Protein AF-A0A3D3TBY0-F1 (afdb_monomer_lite)

Foldseek 3Di:
DQKDKDKDKDKDKDAAADDDVVQQVVCCVPPNGGPCVRHRPIWIKIWIWMWMDGPPQDIDIGTPDMDIDPDPSPPCCVVCVLVSADLCDCARRQAGRCNHPPNVVFWDKDWPAWDDPPVWIWTWIWTGGPDQDQRDWGFIFTATPPPRDGPDTDIDGDDDD

Radius of gyration: 18.77 Å; chains: 1; bounding box: 40×34×54 Å

Secondary structure (DSSP, 8-state):
--EEEEEEEEEEEEEB----HHHHHHHHHHHSS-GGGGBT-EEEEEEEEEEEEETTTEEEEEEEEEEESS-TTS-HHHHHGGGG--TTSSEETTEE-TT-TTHHHHEEEEEEEEEE-SS-EEEEEEEEESS-STTS-EEEEEEETTT--EEEEEEE-PPP-

Sequence (161 aa):
VQWYKADFYLNGKLMIGNVHSILDRITYKFNKFHFSEYKNKILTEEMYNEIEYFSPNQYKMKVYGDKGNIPDHFTYKGAIDPLKGSIYANKFGNSISPLNNNAHHYYKFKYEGYYDSGNLKLHKIKVIPKLDSQDFFNGYLYIEDTSWAVKYAVIKKKQQV

pLDDT: mean 84.17, std 11.39, range [40.12, 98.19]

Structure (mmCIF, N/CA/C/O backbone):
data_AF-A0A3D3TBY0-F1
#
_entry.id   AF-A0A3D3TBY0-F1
#
loop_
_atom_site.group_PDB
_atom_site.id
_atom_site.type_symbol
_atom_site.label_atom_id
_atom_site.label_alt_id
_atom_site.label_comp_id
_atom_site.label_asym_id
_atom_site.label_entity_id
_atom_site.label_seq_id
_atom_site.pdbx_PDB_ins_code
_atom_site.Cartn_x
_atom_site.Cartn_y
_atom_site.Cartn_z
_atom_site.occupancy
_atom_site.B_iso_or_equiv
_atom_site.auth_seq_id
_atom_site.auth_comp_id
_atom_site.auth_asym_id
_atom_site.auth_atom_id
_atom_site.pdbx_PDB_model_num
ATOM 1 N N . VAL A 1 1 ? -10.834 13.351 8.331 1.00 58.97 1 VAL A N 1
ATOM 2 C CA . VAL A 1 1 ? -9.466 13.898 8.500 1.00 58.97 1 VAL A CA 1
ATOM 3 C C . VAL A 1 1 ? -9.198 14.853 7.348 1.00 58.97 1 VAL A C 1
ATOM 5 O O . VAL A 1 1 ? -9.269 14.416 6.208 1.00 58.97 1 VAL A O 1
ATOM 8 N N . GLN A 1 2 ? -8.993 16.146 7.616 1.00 75.69 2 GLN A N 1
ATOM 9 C CA . GLN A 1 2 ? -8.717 17.137 6.559 1.00 75.69 2 GLN A CA 1
ATOM 10 C C . GLN A 1 2 ? -7.256 17.085 6.090 1.00 75.69 2 GLN A C 1
ATOM 12 O O . GLN A 1 2 ? -6.978 17.302 4.912 1.00 75.69 2 GLN A O 1
ATOM 17 N N . TRP A 1 3 ? -6.351 16.734 7.004 1.00 83.25 3 TRP A N 1
ATOM 18 C CA . TRP A 1 3 ? -4.922 16.607 6.765 1.00 83.25 3 TRP A CA 1
ATOM 19 C C . TRP A 1 3 ? -4.317 15.598 7.741 1.00 83.25 3 TRP A C 1
ATOM 21 O O . TRP A 1 3 ? -4.757 15.519 8.891 1.00 83.25 3 TRP A O 1
ATOM 31 N N . TYR A 1 4 ? -3.330 14.828 7.290 1.00 80.62 4 TYR A N 1
ATOM 32 C CA . TYR A 1 4 ? -2.458 14.071 8.184 1.00 80.62 4 TYR A CA 1
ATOM 33 C C . TYR A 1 4 ? -1.031 14.053 7.651 1.00 80.62 4 TYR A C 1
ATOM 35 O O . TYR A 1 4 ? -0.792 14.222 6.454 1.00 80.62 4 TYR A O 1
ATOM 43 N N . LYS A 1 5 ? -0.101 13.789 8.564 1.00 84.44 5 LYS A N 1
ATOM 44 C CA . LYS A 1 5 ? 1.323 13.642 8.303 1.00 84.44 5 LYS A CA 1
ATOM 45 C C . LYS A 1 5 ? 1.812 12.363 8.962 1.00 84.44 5 LYS A C 1
ATOM 47 O O . LYS A 1 5 ? 1.428 12.079 10.096 1.00 84.44 5 LYS A O 1
ATOM 52 N N . ALA A 1 6 ? 2.590 11.578 8.232 1.00 82.88 6 ALA A N 1
ATOM 53 C CA . ALA A 1 6 ? 3.101 10.302 8.703 1.00 82.88 6 ALA A CA 1
ATOM 54 C C . ALA A 1 6 ? 4.483 10.023 8.116 1.00 82.88 6 ALA A C 1
ATOM 56 O O . ALA A 1 6 ? 4.750 10.365 6.964 1.00 82.88 6 ALA A O 1
ATOM 57 N N . ASP A 1 7 ? 5.322 9.343 8.889 1.00 84.31 7 ASP A N 1
ATOM 58 C CA . ASP A 1 7 ? 6.578 8.790 8.399 1.00 84.31 7 ASP A CA 1
ATOM 59 C C . ASP A 1 7 ? 6.330 7.442 7.711 1.00 84.31 7 ASP A C 1
ATOM 61 O O . ASP A 1 7 ? 5.480 6.644 8.119 1.00 84.31 7 ASP A O 1
ATOM 65 N N . PHE A 1 8 ? 7.070 7.190 6.639 1.00 79.38 8 PHE A N 1
ATOM 66 C CA . PHE A 1 8 ? 6.955 6.019 5.787 1.00 79.38 8 PHE A CA 1
ATOM 67 C C . PHE A 1 8 ? 8.342 5.476 5.446 1.00 79.38 8 PHE A C 1
ATOM 69 O O . PHE A 1 8 ? 9.186 6.174 4.885 1.00 79.38 8 PHE A O 1
ATOM 76 N N . TYR A 1 9 ? 8.551 4.196 5.737 1.00 81.88 9 TYR A N 1
ATOM 77 C CA . TYR A 1 9 ? 9.766 3.473 5.391 1.00 81.88 9 TYR A CA 1
ATOM 78 C C . TYR A 1 9 ? 9.483 2.459 4.279 1.00 81.88 9 TYR A C 1
ATOM 80 O O . TYR A 1 9 ? 8.551 1.655 4.375 1.00 81.88 9 TYR A O 1
ATOM 88 N N . LEU A 1 10 ? 10.310 2.489 3.238 1.00 78.44 10 LEU A N 1
ATOM 89 C CA . LEU A 1 10 ? 10.285 1.567 2.112 1.00 78.44 10 LEU A CA 1
ATOM 90 C C . LEU A 1 10 ? 11.570 0.750 2.103 1.00 78.44 10 LEU A C 1
ATOM 92 O O . LEU A 1 10 ? 12.655 1.312 2.163 1.00 78.44 10 LEU A O 1
ATOM 96 N N . ASN A 1 11 ? 11.445 -0.560 1.918 1.00 84.25 11 ASN A N 1
ATOM 97 C CA . ASN A 1 11 ? 12.554 -1.409 1.506 1.00 84.25 11 ASN A CA 1
ATOM 98 C C . ASN A 1 11 ? 12.058 -2.351 0.407 1.00 84.25 11 ASN A C 1
ATOM 100 O O . ASN A 1 11 ? 11.112 -3.117 0.613 1.00 84.25 11 ASN A O 1
ATOM 104 N N . GLY A 1 12 ? 12.650 -2.242 -0.777 1.00 78.44 12 GLY A N 1
ATOM 105 C CA . GLY A 1 12 ? 12.224 -2.928 -1.984 1.00 78.44 12 GLY A CA 1
ATOM 106 C C . GLY A 1 12 ? 13.379 -3.619 -2.693 1.00 78.44 12 GLY A C 1
ATOM 107 O O . GLY A 1 12 ? 14.514 -3.145 -2.706 1.00 78.44 12 GLY A O 1
ATOM 108 N N . LYS A 1 13 ? 13.063 -4.748 -3.330 1.00 83.38 13 LYS A N 1
ATOM 109 C CA . LYS A 1 13 ? 13.948 -5.434 -4.273 1.00 83.38 13 LYS A CA 1
ATOM 110 C C . LYS A 1 13 ? 13.193 -5.671 -5.574 1.00 83.38 13 LYS A C 1
ATOM 112 O O . LYS A 1 13 ? 12.060 -6.149 -5.552 1.00 83.38 13 LYS A O 1
ATOM 117 N N . LEU A 1 14 ? 13.823 -5.355 -6.693 1.00 79.50 14 LEU A N 1
ATOM 118 C CA . LEU A 1 14 ? 13.294 -5.520 -8.037 1.00 79.50 14 LEU A CA 1
ATOM 119 C C . LEU A 1 14 ? 14.266 -6.381 -8.846 1.00 79.50 14 LEU A C 1
ATOM 121 O O . LEU A 1 14 ? 15.474 -6.172 -8.807 1.00 79.50 14 LEU A O 1
ATOM 125 N N . MET A 1 15 ? 13.734 -7.327 -9.613 1.00 82.81 15 MET A N 1
ATOM 126 C CA . MET A 1 15 ? 14.496 -8.064 -10.615 1.00 82.81 15 MET A CA 1
ATOM 127 C C . MET A 1 15 ? 13.768 -7.965 -11.949 1.00 82.81 15 MET A C 1
ATOM 129 O O . MET A 1 15 ? 12.575 -8.252 -12.038 1.00 82.81 15 MET A O 1
ATOM 133 N N . ILE A 1 16 ? 14.487 -7.543 -12.984 1.00 81.94 16 ILE A N 1
ATOM 134 C CA . ILE A 1 16 ? 13.929 -7.386 -14.326 1.00 81.94 16 ILE A CA 1
ATOM 135 C C . ILE A 1 16 ? 14.130 -8.698 -15.085 1.00 81.94 16 ILE A C 1
ATOM 137 O O . ILE A 1 16 ? 15.264 -9.076 -15.372 1.00 81.94 16 ILE A O 1
ATOM 141 N N . GLY A 1 17 ? 13.027 -9.382 -15.402 1.00 81.00 17 GLY A N 1
ATOM 142 C CA . GLY A 1 17 ? 13.036 -10.662 -16.113 1.00 81.00 17 GLY A CA 1
ATOM 143 C C . GLY A 1 17 ? 13.317 -10.509 -17.607 1.00 81.00 17 GLY A C 1
ATOM 144 O O . GLY A 1 17 ? 14.432 -10.741 -18.055 1.00 81.00 17 GLY A O 1
ATOM 145 N N . ASN A 1 18 ? 12.314 -10.119 -18.398 1.00 83.31 18 ASN A N 1
ATOM 146 C CA . ASN A 1 18 ? 12.452 -9.935 -19.846 1.00 83.31 18 ASN A CA 1
ATOM 147 C C . ASN A 1 18 ? 12.221 -8.478 -20.255 1.00 83.31 18 ASN A C 1
ATOM 149 O O . ASN A 1 18 ? 11.280 -7.833 -19.802 1.00 83.31 18 ASN A O 1
ATOM 153 N N . VAL A 1 19 ? 13.076 -7.985 -21.152 1.00 83.06 19 VAL A N 1
ATOM 154 C CA . VAL A 1 19 ? 13.014 -6.631 -21.712 1.00 83.06 19 VAL A CA 1
ATOM 155 C C . VAL A 1 19 ? 12.827 -6.751 -23.216 1.00 83.06 19 VAL A C 1
ATOM 157 O O . VAL A 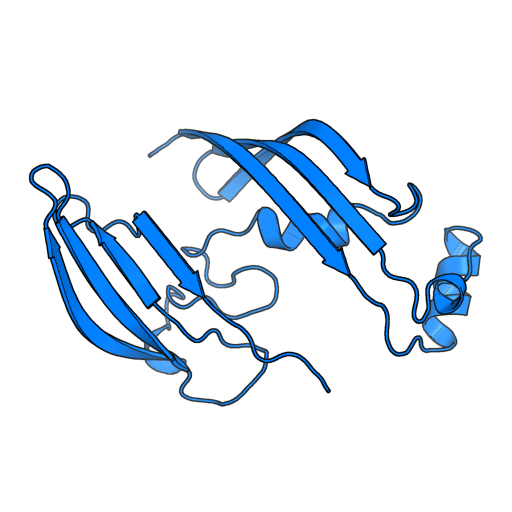1 19 ? 13.593 -7.443 -23.885 1.00 83.06 19 VAL A O 1
ATOM 160 N N . HIS A 1 20 ? 11.787 -6.112 -23.748 1.00 86.75 20 HIS A N 1
ATOM 161 C CA . HIS A 1 20 ? 11.521 -6.107 -25.183 1.00 86.75 20 HIS A CA 1
ATOM 162 C C . HIS A 1 20 ? 12.405 -5.071 -25.895 1.00 86.75 20 HIS A C 1
ATOM 164 O O . HIS A 1 20 ? 12.633 -3.985 -25.365 1.00 86.75 20 HIS A O 1
ATOM 170 N N . SER A 1 21 ? 12.848 -5.356 -27.122 1.00 87.50 21 SER A N 1
ATOM 171 C CA . SER A 1 21 ? 13.788 -4.501 -27.875 1.00 87.50 21 SER A CA 1
ATOM 172 C C . SER A 1 21 ? 13.246 -3.098 -28.186 1.00 87.50 21 SER A C 1
ATOM 174 O O . SER A 1 21 ? 14.010 -2.139 -28.305 1.00 87.50 21 SER A O 1
ATOM 176 N N . ILE A 1 22 ? 11.919 -2.950 -28.277 1.00 88.38 22 ILE A N 1
ATOM 177 C CA . ILE A 1 22 ? 11.264 -1.639 -28.411 1.00 88.38 22 ILE A CA 1
ATOM 178 C C . ILE A 1 22 ? 11.563 -0.762 -27.191 1.00 88.38 22 ILE A C 1
ATOM 180 O O . ILE A 1 22 ? 11.814 0.432 -27.355 1.00 88.38 22 ILE A O 1
ATOM 184 N N . LEU A 1 23 ? 11.576 -1.341 -25.984 1.00 84.19 23 LEU A N 1
ATOM 185 C CA . LEU A 1 23 ? 11.831 -0.594 -24.755 1.00 84.19 23 LEU A CA 1
ATOM 186 C C . LEU A 1 23 ? 13.259 -0.039 -24.747 1.00 84.19 23 LEU A C 1
ATOM 188 O O . LEU A 1 23 ? 13.430 1.146 -24.488 1.00 84.19 23 LEU A O 1
ATOM 192 N N . ASP A 1 24 ? 14.245 -0.839 -25.158 1.00 88.06 24 ASP A N 1
ATOM 193 C CA . ASP A 1 24 ? 15.636 -0.391 -25.308 1.00 88.06 24 ASP A CA 1
ATOM 194 C C . ASP A 1 24 ? 15.786 0.742 -26.322 1.00 88.06 24 ASP A C 1
ATOM 196 O O . ASP A 1 24 ? 16.525 1.697 -26.095 1.00 88.06 24 ASP A O 1
ATOM 200 N N . ARG A 1 25 ? 15.067 0.669 -27.449 1.00 89.12 25 ARG A N 1
ATOM 201 C CA . ARG A 1 25 ? 15.087 1.738 -28.455 1.00 89.12 25 ARG A CA 1
ATOM 202 C C . ARG A 1 25 ? 14.525 3.044 -27.887 1.00 89.12 25 ARG A C 1
ATOM 204 O O . ARG A 1 25 ? 15.045 4.116 -28.192 1.00 89.12 25 ARG A O 1
ATOM 211 N N . ILE A 1 26 ? 13.472 2.959 -27.074 1.00 86.38 26 ILE A N 1
ATOM 212 C CA . ILE A 1 26 ? 12.856 4.115 -26.415 1.00 86.38 26 ILE A CA 1
ATOM 213 C C . ILE A 1 26 ? 13.805 4.684 -25.355 1.00 86.38 26 ILE A C 1
ATOM 215 O O . ILE A 1 26 ? 14.143 5.867 -25.427 1.00 86.38 26 ILE A O 1
ATOM 219 N N . THR A 1 27 ? 14.282 3.873 -24.408 1.00 85.81 27 THR A N 1
ATOM 220 C CA . THR A 1 27 ? 15.151 4.356 -23.322 1.00 85.81 27 THR A CA 1
ATOM 221 C C . THR A 1 27 ? 16.459 4.924 -23.850 1.00 85.81 27 THR A C 1
ATOM 223 O O . THR A 1 27 ? 16.894 5.972 -23.379 1.00 85.81 27 THR A O 1
ATOM 226 N N . TYR A 1 28 ? 17.034 4.329 -24.897 1.00 87.50 28 TYR A N 1
ATOM 227 C CA . TYR A 1 28 ? 18.241 4.860 -25.520 1.00 87.50 28 TYR A CA 1
ATOM 228 C C . TYR A 1 28 ? 17.990 6.220 -26.184 1.00 87.50 28 TYR A C 1
ATOM 230 O O . TYR A 1 28 ? 18.790 7.146 -26.047 1.00 87.50 28 TYR A O 1
ATOM 238 N N . LYS A 1 29 ? 16.853 6.381 -26.875 1.00 89.00 29 LYS A N 1
ATOM 239 C CA . LYS A 1 29 ? 16.500 7.643 -27.540 1.00 89.00 29 LYS A CA 1
ATOM 240 C C . LYS A 1 29 ? 16.302 8.789 -26.544 1.00 89.00 29 LYS A C 1
ATOM 242 O O . LYS A 1 29 ? 16.765 9.892 -26.822 1.00 89.00 29 LYS A O 1
ATOM 247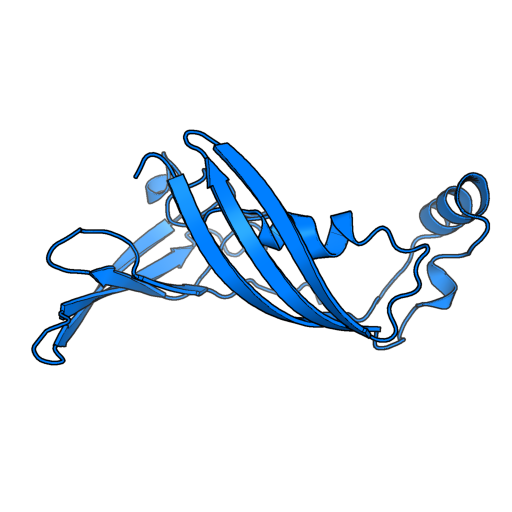 N N . PHE A 1 30 ? 15.623 8.535 -25.424 1.00 83.69 30 PHE A N 1
ATOM 248 C CA . PHE A 1 30 ? 15.252 9.575 -24.456 1.00 83.69 30 PHE A CA 1
ATOM 249 C C . PHE A 1 30 ? 16.290 9.792 -23.352 1.00 83.69 30 PHE A C 1
ATOM 251 O O . PHE A 1 30 ? 16.586 10.933 -23.021 1.00 83.69 30 PHE A O 1
ATOM 258 N N . ASN A 1 31 ? 16.862 8.713 -22.817 1.00 80.31 31 ASN A N 1
ATOM 259 C CA . ASN A 1 31 ? 17.677 8.732 -21.600 1.00 80.31 31 ASN A CA 1
ATOM 260 C C . ASN A 1 31 ? 19.098 8.180 -21.810 1.00 80.31 31 ASN A C 1
ATOM 262 O O . ASN A 1 31 ? 19.854 8.083 -20.850 1.00 80.31 31 ASN A O 1
ATOM 266 N N . LYS A 1 32 ? 19.468 7.816 -23.049 1.00 87.38 32 LYS A N 1
ATOM 267 C CA . LYS A 1 32 ? 20.814 7.342 -23.427 1.00 87.38 32 LYS A CA 1
ATOM 268 C C . LYS A 1 32 ? 21.295 6.080 -22.690 1.00 87.38 32 LYS A C 1
ATOM 270 O O . LYS A 1 32 ? 22.496 5.895 -22.542 1.00 87.38 32 LYS A O 1
ATOM 275 N N . PHE A 1 33 ? 20.381 5.185 -22.302 1.00 84.81 33 PHE A N 1
ATOM 276 C CA . PHE A 1 33 ? 20.714 3.873 -21.725 1.00 84.81 33 PHE A CA 1
ATOM 277 C C . PHE A 1 33 ? 19.846 2.746 -22.309 1.00 84.81 33 PHE A C 1
ATOM 279 O O . PHE A 1 33 ? 18.717 2.994 -22.752 1.00 84.81 33 PHE A O 1
ATOM 286 N N . HIS A 1 34 ? 20.337 1.503 -22.278 1.00 86.19 34 HIS A N 1
ATOM 287 C CA . HIS A 1 34 ? 19.535 0.318 -22.600 1.00 86.19 34 HIS A CA 1
ATOM 288 C C . HIS A 1 34 ? 18.951 -0.302 -21.327 1.00 86.19 34 HIS A C 1
ATOM 290 O O . HIS A 1 34 ? 19.671 -0.653 -20.396 1.00 86.19 34 HIS A O 1
ATOM 296 N N . PHE A 1 35 ? 17.630 -0.473 -21.274 1.00 82.19 35 PHE A N 1
ATOM 297 C CA . PHE A 1 35 ? 16.956 -1.076 -20.121 1.00 82.19 35 PHE A CA 1
ATOM 298 C C . PHE A 1 35 ? 17.352 -2.554 -19.935 1.00 82.19 35 PHE A C 1
ATOM 300 O O . PHE A 1 35 ? 17.365 -3.066 -18.815 1.00 82.19 35 PHE A O 1
ATOM 307 N N . SER A 1 36 ? 17.737 -3.233 -21.020 1.00 87.56 36 SER A N 1
ATOM 308 C CA . SER A 1 36 ? 18.268 -4.599 -21.006 1.00 87.56 36 SER A CA 1
ATOM 309 C C . SER A 1 36 ? 19.599 -4.754 -20.266 1.00 87.56 36 SER A C 1
ATOM 311 O O . SER A 1 36 ? 19.879 -5.855 -19.793 1.00 87.56 36 SER A O 1
ATOM 313 N N . GLU A 1 37 ? 20.372 -3.684 -20.050 1.00 87.62 37 GLU A N 1
ATOM 314 C CA . GLU A 1 37 ? 21.588 -3.719 -19.217 1.00 87.62 37 GLU A CA 1
ATOM 315 C C . GLU A 1 37 ? 21.291 -4.086 -17.755 1.00 87.62 37 GLU A C 1
ATOM 317 O O . GLU A 1 37 ? 22.182 -4.532 -17.026 1.00 87.62 37 GLU A O 1
ATOM 322 N N . TYR A 1 38 ? 20.037 -3.924 -17.327 1.00 85.12 38 TYR A N 1
ATOM 323 C CA . TYR A 1 38 ? 19.555 -4.231 -15.981 1.00 85.12 38 TYR A CA 1
ATOM 324 C C . TYR A 1 38 ? 18.825 -5.579 -15.892 1.00 85.12 38 TYR A C 1
ATOM 326 O O . TYR A 1 38 ? 18.352 -5.960 -14.819 1.00 85.12 38 TYR A O 1
ATOM 334 N N . LYS A 1 39 ? 18.759 -6.335 -16.996 1.00 87.81 39 LYS A N 1
ATOM 335 C CA . LYS A 1 39 ? 18.164 -7.676 -17.029 1.00 87.81 39 LYS A CA 1
ATOM 336 C C . LYS A 1 39 ? 18.881 -8.605 -16.045 1.00 87.81 39 LYS A C 1
ATOM 338 O O . LYS A 1 39 ? 20.108 -8.643 -16.005 1.00 87.81 39 LYS A O 1
ATOM 343 N N . ASN A 1 40 ? 18.112 -9.372 -15.271 1.00 88.00 40 ASN A N 1
ATOM 344 C CA . ASN A 1 40 ? 18.592 -10.327 -14.263 1.00 88.00 40 ASN A CA 1
ATOM 345 C C . ASN A 1 40 ? 19.488 -9.731 -13.159 1.00 88.00 40 ASN A C 1
ATOM 347 O O . ASN A 1 40 ? 20.075 -10.481 -12.380 1.00 88.00 40 ASN A O 1
ATOM 351 N N . LYS A 1 41 ? 19.594 -8.401 -13.053 1.00 87.75 41 LYS A N 1
ATOM 352 C CA . LYS A 1 41 ? 20.260 -7.743 -11.926 1.00 87.75 41 LYS A CA 1
ATOM 353 C C . LYS A 1 41 ? 19.247 -7.510 -10.808 1.00 87.75 41 LYS A C 1
ATOM 355 O O . LYS A 1 41 ? 18.098 -7.153 -11.068 1.00 87.75 41 LYS A O 1
ATOM 360 N N . ILE A 1 42 ? 19.682 -7.716 -9.566 1.00 86.25 42 ILE A N 1
ATOM 361 C CA . ILE A 1 42 ? 18.884 -7.378 -8.386 1.00 86.25 42 ILE A CA 1
ATOM 362 C C . ILE A 1 42 ? 19.094 -5.897 -8.098 1.00 86.25 42 ILE A C 1
ATOM 364 O O . ILE A 1 42 ? 20.185 -5.475 -7.708 1.00 86.25 42 ILE A O 1
ATOM 368 N N . LEU A 1 43 ? 18.031 -5.128 -8.288 1.00 85.81 43 LEU A N 1
ATOM 369 C CA . LEU A 1 43 ? 17.961 -3.739 -7.888 1.00 85.81 43 LEU A CA 1
ATOM 370 C C . LEU A 1 43 ? 17.332 -3.644 -6.497 1.00 85.81 43 LEU A C 1
ATOM 372 O O . LEU A 1 43 ? 16.343 -4.317 -6.214 1.00 85.81 43 LEU A O 1
ATOM 376 N N . THR A 1 44 ? 17.906 -2.842 -5.618 1.00 86.62 44 THR A N 1
ATOM 377 C CA . THR A 1 44 ? 17.478 -2.666 -4.231 1.00 86.62 44 THR A CA 1
ATOM 378 C C . THR A 1 44 ? 17.335 -1.195 -3.929 1.00 86.62 44 THR A C 1
ATOM 380 O O . THR A 1 44 ? 18.194 -0.416 -4.339 1.00 86.62 44 THR A O 1
ATOM 383 N N . GLU A 1 45 ? 16.307 -0.860 -3.162 1.00 84.00 45 GLU A N 1
ATOM 384 C CA . GLU A 1 45 ? 16.017 0.507 -2.756 1.00 84.00 45 GLU A CA 1
ATOM 385 C C . GLU A 1 45 ? 15.465 0.522 -1.335 1.00 84.00 45 GLU A C 1
ATOM 387 O O . GLU A 1 45 ? 14.476 -0.150 -1.036 1.00 84.00 45 GLU A O 1
ATOM 392 N N . GLU A 1 46 ? 16.101 1.290 -0.463 1.00 84.06 46 GLU A N 1
ATOM 393 C CA . GLU A 1 46 ? 15.645 1.571 0.889 1.00 84.06 46 GLU A CA 1
ATOM 394 C C . GLU A 1 46 ? 15.455 3.077 1.038 1.00 84.06 46 GLU A C 1
ATOM 396 O O . GLU A 1 46 ? 16.349 3.841 0.695 1.00 84.06 46 GLU A O 1
ATOM 401 N N . MET A 1 47 ? 14.295 3.518 1.525 1.00 82.62 47 MET A N 1
ATOM 402 C CA . MET A 1 47 ? 13.975 4.938 1.648 1.00 82.62 47 MET A CA 1
ATOM 403 C C . MET A 1 47 ? 13.233 5.226 2.950 1.00 82.62 47 MET A C 1
ATOM 405 O O . MET A 1 47 ? 12.255 4.553 3.281 1.00 82.62 47 MET A O 1
ATOM 409 N N . TYR A 1 48 ? 13.633 6.291 3.637 1.00 85.88 48 TYR A N 1
ATOM 410 C CA . TYR A 1 48 ? 12.887 6.887 4.740 1.00 85.88 48 TYR A CA 1
ATOM 411 C C . TYR A 1 48 ? 12.263 8.201 4.267 1.00 85.88 48 TYR A C 1
ATOM 413 O O . TYR A 1 48 ? 12.955 9.101 3.790 1.00 85.88 48 TYR A O 1
ATOM 421 N N . ASN A 1 49 ? 10.940 8.299 4.357 1.00 82.81 49 ASN A N 1
ATOM 422 C CA . ASN A 1 49 ? 10.155 9.385 3.788 1.00 82.81 49 ASN A CA 1
ATOM 423 C C . ASN A 1 49 ? 9.102 9.878 4.772 1.00 82.81 49 ASN A C 1
ATOM 425 O O . ASN A 1 49 ? 8.717 9.185 5.705 1.00 82.81 49 ASN A O 1
ATOM 429 N N . GLU A 1 50 ? 8.550 11.036 4.468 1.00 86.50 50 GLU A N 1
ATOM 430 C CA . GLU A 1 50 ? 7.355 11.582 5.083 1.00 86.50 50 GLU A CA 1
ATOM 431 C C . GLU A 1 50 ? 6.282 11.764 4.019 1.00 86.50 50 GLU A C 1
ATOM 433 O O . GLU A 1 50 ? 6.557 12.244 2.914 1.00 86.50 50 GLU A O 1
ATOM 438 N N . ILE A 1 51 ? 5.053 11.388 4.359 1.00 83.19 51 ILE A N 1
ATOM 439 C CA . ILE A 1 51 ? 3.873 11.609 3.538 1.00 83.19 51 ILE A CA 1
ATOM 440 C C . ILE A 1 51 ? 2.917 12.561 4.251 1.00 83.19 51 ILE A C 1
ATOM 442 O O . ILE A 1 51 ? 2.504 12.342 5.390 1.00 83.19 51 ILE A O 1
ATOM 446 N N . GLU A 1 52 ? 2.538 13.617 3.545 1.00 84.94 52 GLU A N 1
ATOM 447 C CA . GLU A 1 52 ? 1.486 14.538 3.944 1.00 84.94 52 GLU A CA 1
ATOM 448 C C . GLU A 1 52 ? 0.303 14.369 3.000 1.00 84.94 52 GLU A C 1
ATOM 450 O O . GLU A 1 52 ? 0.425 14.544 1.785 1.00 84.94 52 GLU A O 1
ATOM 455 N N . TYR A 1 53 ? -0.850 14.030 3.562 1.00 80.12 53 TYR A N 1
ATOM 456 C CA . TYR A 1 53 ? -2.103 13.943 2.828 1.00 80.12 53 TYR A CA 1
ATOM 457 C C . TYR A 1 53 ? -2.953 15.178 3.088 1.00 80.12 53 TYR A C 1
ATOM 459 O O . TYR A 1 53 ? -3.167 15.565 4.237 1.00 80.12 53 TYR A O 1
ATOM 467 N N . PHE A 1 54 ? -3.509 15.732 2.018 1.00 80.75 54 PHE A N 1
ATOM 468 C CA . PHE A 1 54 ? -4.501 16.792 2.038 1.00 80.75 54 PHE A CA 1
ATOM 469 C C . PHE A 1 54 ? -5.760 16.280 1.339 1.00 80.75 54 PHE A C 1
ATOM 471 O O . PHE A 1 54 ? -5.732 15.849 0.179 1.00 80.75 54 PHE A O 1
ATOM 478 N N . SER A 1 55 ? -6.882 16.326 2.054 1.00 73.38 55 SER A N 1
ATOM 479 C CA . SER A 1 55 ? -8.178 15.957 1.493 1.00 73.38 55 SER A CA 1
ATOM 480 C C . SER A 1 55 ? -8.507 16.831 0.270 1.00 73.38 55 SER A C 1
ATOM 482 O O . SER A 1 55 ? -8.265 18.036 0.314 1.00 73.38 55 SER A O 1
ATOM 484 N N . PRO A 1 56 ? -9.100 16.279 -0.805 1.00 71.31 56 PRO A N 1
ATOM 485 C CA . PRO A 1 56 ? -9.580 14.902 -0.924 1.00 71.31 56 PRO A CA 1
ATOM 486 C C . PRO A 1 56 ? -8.595 13.898 -1.539 1.00 71.31 56 PRO A C 1
ATOM 488 O O . PRO A 1 56 ? -8.890 12.718 -1.469 1.00 71.31 56 PRO A O 1
ATOM 491 N N . ASN A 1 57 ? -7.497 14.310 -2.184 1.00 68.75 57 ASN A N 1
ATOM 492 C CA . ASN A 1 57 ? -6.639 13.393 -2.966 1.00 68.75 57 ASN A CA 1
ATOM 493 C C . ASN A 1 57 ? -5.225 13.944 -3.230 1.00 68.75 57 ASN A C 1
ATOM 495 O O . ASN A 1 57 ? -4.586 13.594 -4.223 1.00 68.75 57 ASN A O 1
ATOM 499 N N . GLN A 1 58 ? -4.731 14.853 -2.395 1.00 73.25 58 GLN A N 1
ATOM 500 C CA . GLN A 1 58 ? -3.403 15.429 -2.580 1.00 73.25 58 GLN A CA 1
ATOM 501 C C . GLN A 1 58 ? -2.409 14.766 -1.631 1.00 73.25 58 GLN A C 1
ATOM 503 O O . GLN A 1 58 ? -2.630 14.721 -0.427 1.00 73.25 58 GLN A O 1
ATOM 508 N N . TYR A 1 59 ? -1.297 14.286 -2.181 1.00 75.19 59 TYR A N 1
ATOM 509 C CA . TYR A 1 59 ? -0.190 13.722 -1.416 1.00 75.19 59 TYR A CA 1
ATOM 510 C C . TYR A 1 59 ? 1.078 14.511 -1.714 1.00 75.19 59 TYR A C 1
ATOM 512 O O . TYR A 1 59 ? 1.454 14.678 -2.877 1.00 75.19 59 TYR A O 1
ATOM 520 N N . LYS A 1 60 ? 1.752 14.978 -0.666 1.00 78.06 60 LYS A N 1
ATOM 521 C CA . LYS A 1 60 ? 3.123 15.479 -0.739 1.00 78.06 60 LYS A CA 1
ATOM 522 C C . LYS A 1 60 ? 4.034 14.461 -0.076 1.00 78.06 60 LYS A C 1
ATOM 524 O O . LYS A 1 60 ? 3.713 13.949 0.989 1.00 78.06 60 LYS A O 1
ATOM 529 N N . MET A 1 61 ? 5.149 14.160 -0.729 1.00 77.12 61 MET A N 1
ATOM 530 C CA . MET A 1 61 ? 6.154 13.240 -0.212 1.00 77.12 61 MET A CA 1
ATOM 531 C C . MET A 1 61 ? 7.474 13.983 -0.079 1.00 77.12 61 MET A C 1
ATOM 533 O O . MET A 1 61 ? 7.889 14.668 -1.016 1.00 77.12 61 MET A O 1
ATOM 537 N N . LYS A 1 62 ? 8.118 13.836 1.073 1.00 83.62 62 LYS A N 1
ATOM 538 C CA . LYS A 1 62 ? 9.452 14.359 1.345 1.00 83.62 62 LYS A CA 1
ATOM 539 C C . LYS A 1 62 ? 10.372 13.186 1.662 1.00 83.62 62 LYS A C 1
ATOM 541 O O . LYS A 1 62 ? 10.097 12.429 2.584 1.00 83.62 62 LYS A O 1
ATOM 546 N N . VAL A 1 63 ? 11.443 13.037 0.889 1.00 82.69 63 VAL A N 1
ATOM 547 C CA . VAL A 1 63 ? 12.465 12.005 1.114 1.00 82.69 63 VAL A CA 1
ATOM 548 C C . VAL A 1 63 ? 13.460 12.540 2.143 1.00 82.69 63 VAL A C 1
ATOM 550 O O . VAL A 1 63 ? 13.994 13.634 1.960 1.00 82.69 63 VAL A O 1
ATOM 553 N N . TYR A 1 64 ? 13.675 11.809 3.236 1.00 87.62 64 TYR A N 1
ATOM 554 C CA . TYR A 1 64 ? 14.676 12.145 4.255 1.00 87.62 64 TYR A CA 1
ATOM 555 C C . TYR A 1 64 ? 16.023 11.485 3.981 1.00 87.62 64 TYR A C 1
ATOM 557 O O . TYR A 1 64 ? 17.064 12.061 4.290 1.00 87.62 64 TYR A O 1
ATOM 565 N N . GLY A 1 65 ? 15.997 10.291 3.398 1.00 84.62 65 GLY A N 1
ATOM 566 C CA . GLY A 1 65 ? 17.182 9.592 2.940 1.00 84.62 65 GLY A CA 1
ATOM 567 C C . GLY A 1 65 ? 16.807 8.350 2.153 1.00 84.62 65 GLY A C 1
ATOM 568 O O . GLY A 1 65 ? 15.779 7.720 2.416 1.00 84.62 65 GLY A O 1
ATOM 569 N N . ASP A 1 66 ? 17.660 8.011 1.204 1.00 85.12 66 ASP A N 1
ATOM 570 C CA . ASP A 1 66 ? 17.566 6.831 0.367 1.00 85.12 66 ASP A CA 1
ATOM 571 C C . ASP A 1 66 ? 18.929 6.134 0.285 1.00 85.12 66 ASP A C 1
ATOM 573 O O . ASP A 1 66 ? 19.991 6.733 0.484 1.00 85.12 66 ASP A O 1
ATOM 577 N N . LYS A 1 67 ? 18.892 4.821 0.083 1.00 87.19 67 LYS A N 1
ATOM 578 C CA . LYS A 1 67 ? 20.062 3.981 -0.127 1.00 87.19 67 LYS A CA 1
ATOM 579 C C . LYS A 1 67 ? 19.673 2.830 -1.035 1.00 87.19 67 LYS A C 1
ATOM 581 O O . LYS A 1 67 ? 18.842 1.995 -0.684 1.00 87.19 67 LYS A O 1
ATOM 586 N N . GLY A 1 68 ? 20.349 2.724 -2.165 1.00 84.81 68 GLY A N 1
ATOM 587 C CA . GLY A 1 68 ? 20.053 1.687 -3.133 1.00 84.81 68 GLY A CA 1
ATOM 588 C C . GLY A 1 68 ? 21.122 1.552 -4.197 1.00 84.81 68 GLY A C 1
ATOM 589 O O . GLY A 1 68 ? 22.196 2.146 -4.126 1.00 84.81 68 GLY A O 1
ATOM 590 N N . ASN A 1 69 ? 20.822 0.711 -5.176 1.00 85.31 69 ASN A N 1
ATOM 591 C CA . ASN A 1 69 ? 21.604 0.572 -6.402 1.00 85.31 69 ASN A CA 1
ATOM 592 C C . ASN A 1 69 ? 20.731 0.808 -7.650 1.00 85.31 69 ASN A C 1
ATOM 594 O O . ASN A 1 69 ? 21.158 0.480 -8.762 1.00 85.31 69 ASN A O 1
ATOM 598 N N . ILE A 1 70 ? 19.511 1.337 -7.466 1.00 79.44 70 ILE A N 1
ATOM 599 C CA . ILE A 1 70 ? 18.687 1.823 -8.569 1.00 79.44 70 ILE A CA 1
ATOM 600 C C . ILE A 1 70 ? 19.394 3.053 -9.156 1.00 79.44 70 ILE A C 1
ATOM 602 O O . ILE A 1 70 ? 19.700 3.983 -8.418 1.00 79.44 70 ILE A O 1
ATOM 606 N N . PRO A 1 71 ? 19.694 3.077 -10.465 1.00 76.81 71 PRO A N 1
ATOM 607 C CA . PRO A 1 71 ? 20.358 4.225 -11.071 1.00 76.81 71 PRO A CA 1
ATOM 608 C C . PRO A 1 71 ? 19.473 5.475 -11.067 1.00 76.81 71 PRO A C 1
ATOM 610 O O . PRO A 1 71 ? 18.287 5.376 -11.363 1.00 76.81 71 PRO A O 1
ATOM 613 N N . ASP A 1 72 ? 20.060 6.662 -10.913 1.00 74.38 72 ASP A N 1
ATOM 614 C CA . ASP A 1 72 ? 19.320 7.940 -10.883 1.00 74.38 72 ASP A CA 1
ATOM 615 C C . ASP A 1 72 ? 18.471 8.226 -12.133 1.00 74.38 72 ASP A C 1
ATOM 617 O O . ASP A 1 72 ? 17.489 8.969 -12.088 1.00 74.38 72 ASP A O 1
ATOM 621 N N . HIS A 1 73 ? 18.840 7.645 -13.279 1.00 72.00 73 HIS A N 1
ATOM 622 C CA . HIS A 1 73 ? 18.087 7.779 -14.527 1.00 72.00 73 HIS A CA 1
ATOM 623 C C . HIS A 1 73 ? 16.845 6.875 -14.587 1.00 72.00 73 HIS A C 1
ATOM 625 O O . HIS A 1 73 ? 15.987 7.068 -15.455 1.00 72.00 73 HIS A O 1
ATOM 631 N N . PHE A 1 74 ? 16.706 5.905 -13.676 1.00 68.50 74 PHE A N 1
ATOM 632 C CA . PHE A 1 74 ? 15.414 5.285 -13.419 1.00 68.50 74 PHE A CA 1
ATOM 633 C C . PHE A 1 74 ? 14.558 6.316 -12.703 1.00 68.50 74 PHE A C 1
ATOM 635 O O . PHE A 1 74 ? 14.854 6.751 -11.596 1.00 68.50 74 PHE A O 1
ATOM 642 N N . THR A 1 75 ? 13.461 6.731 -13.331 1.00 57.50 75 THR A N 1
ATOM 643 C CA . THR A 1 75 ? 12.556 7.664 -12.674 1.00 57.50 75 THR A CA 1
ATOM 644 C C . THR A 1 75 ? 11.953 6.968 -11.452 1.00 57.50 75 THR A C 1
ATOM 646 O O . THR A 1 75 ? 11.069 6.122 -11.599 1.00 57.50 75 THR A O 1
ATOM 649 N N . TYR A 1 76 ? 12.383 7.365 -10.250 1.00 53.84 76 TYR A N 1
ATOM 650 C CA . TYR A 1 76 ? 11.847 6.893 -8.966 1.00 53.84 76 TYR A CA 1
ATOM 651 C C . TYR A 1 76 ? 10.309 6.922 -8.919 1.00 53.84 76 TYR A C 1
ATOM 653 O O . TYR A 1 76 ? 9.683 6.107 -8.250 1.00 53.84 76 TYR A O 1
ATOM 661 N N . LYS A 1 77 ? 9.676 7.808 -9.707 1.00 51.53 77 LYS A N 1
ATOM 662 C CA . LYS A 1 77 ? 8.219 7.869 -9.912 1.00 51.53 77 LYS A CA 1
ATOM 663 C C . LYS A 1 77 ? 7.592 6.501 -10.205 1.00 51.53 77 LYS A C 1
ATOM 665 O O . LYS A 1 77 ? 6.580 6.188 -9.601 1.00 51.53 77 LYS A O 1
ATOM 670 N N . GLY A 1 78 ? 8.193 5.655 -11.045 1.00 52.69 78 GLY A N 1
ATOM 671 C CA . GLY A 1 78 ? 7.611 4.345 -11.372 1.00 52.69 78 GLY A CA 1
ATOM 672 C C . GLY A 1 78 ? 7.590 3.359 -10.196 1.00 52.69 78 GLY A C 1
ATOM 673 O O . GLY A 1 78 ? 6.646 2.583 -10.061 1.00 52.69 78 GLY A O 1
ATOM 674 N N . ALA A 1 79 ? 8.607 3.411 -9.330 1.00 50.38 79 ALA A N 1
ATOM 675 C CA . ALA A 1 79 ? 8.713 2.563 -8.141 1.00 50.38 79 ALA A CA 1
ATOM 676 C C . ALA A 1 79 ? 7.921 3.127 -6.947 1.00 50.38 79 ALA A C 1
ATOM 678 O O . ALA A 1 79 ? 7.380 2.364 -6.147 1.00 50.38 79 ALA A O 1
ATOM 679 N N . ILE A 1 80 ? 7.818 4.457 -6.852 1.00 54.28 80 ILE A N 1
ATOM 680 C CA . ILE A 1 80 ? 7.197 5.171 -5.731 1.00 54.28 80 ILE A CA 1
ATOM 681 C C . ILE A 1 80 ? 5.708 5.459 -5.960 1.00 54.28 80 ILE A C 1
ATOM 683 O O . ILE A 1 80 ? 4.951 5.552 -4.998 1.00 54.28 80 ILE A O 1
ATOM 687 N N . ASP A 1 81 ? 5.229 5.591 -7.198 1.00 59.34 81 ASP A N 1
ATOM 688 C CA . ASP A 1 81 ? 3.818 5.914 -7.457 1.00 59.34 81 ASP A CA 1
ATOM 689 C C . ASP A 1 81 ? 2.822 4.893 -6.872 1.00 59.34 81 ASP A C 1
ATOM 691 O O . ASP A 1 81 ? 1.807 5.329 -6.321 1.00 59.34 81 ASP A O 1
ATOM 695 N N . PRO A 1 82 ? 3.090 3.569 -6.859 1.00 55.59 82 PRO A N 1
ATOM 696 C CA . PRO A 1 82 ? 2.253 2.621 -6.123 1.00 55.59 82 PRO A CA 1
ATOM 697 C C . PRO A 1 82 ? 2.164 2.918 -4.617 1.00 55.59 82 PRO A C 1
ATOM 699 O O . PRO A 1 82 ? 1.150 2.605 -3.997 1.00 55.59 82 PRO A O 1
ATOM 702 N N . LEU A 1 83 ? 3.195 3.545 -4.040 1.00 57.53 83 LEU A N 1
ATOM 703 C CA . LEU A 1 83 ? 3.301 3.878 -2.614 1.00 57.53 83 LEU A CA 1
ATOM 704 C C . LEU A 1 83 ? 2.544 5.156 -2.239 1.00 57.53 83 LEU A C 1
ATOM 706 O O . LEU A 1 83 ? 2.223 5.356 -1.073 1.00 57.53 83 LEU A O 1
ATOM 710 N N . LYS A 1 84 ? 2.220 6.010 -3.218 1.00 60.12 84 LYS A N 1
ATOM 711 C CA . LYS A 1 84 ? 1.336 7.176 -3.028 1.00 60.12 84 LYS A CA 1
ATOM 712 C C . LYS A 1 84 ? -0.147 6.796 -3.034 1.00 60.12 84 LYS A C 1
ATOM 714 O O . LYS A 1 84 ? -1.004 7.656 -2.846 1.00 60.12 84 LYS A O 1
ATOM 719 N N . GLY A 1 85 ? -0.463 5.534 -3.318 1.00 70.25 85 GLY A N 1
ATOM 720 C CA . GLY A 1 85 ? -1.831 5.046 -3.357 1.00 70.25 85 GLY A CA 1
ATOM 721 C C . GLY A 1 85 ? -2.464 4.994 -1.969 1.00 70.25 85 GLY A C 1
ATOM 722 O O . GLY A 1 85 ? -1.799 4.776 -0.962 1.00 70.25 85 GLY A O 1
ATOM 723 N N . SER A 1 86 ? -3.784 5.118 -1.928 1.00 78.25 86 SER A N 1
ATOM 724 C CA . SER A 1 86 ? -4.578 4.789 -0.747 1.00 78.25 86 SER A CA 1
ATOM 725 C C . SER A 1 86 ? -5.335 3.499 -0.999 1.00 78.25 86 SER A C 1
ATOM 727 O O . SER A 1 86 ? -5.924 3.328 -2.067 1.00 78.25 86 SER A O 1
ATOM 729 N N . ILE A 1 87 ? -5.386 2.608 -0.007 1.00 84.62 87 ILE A N 1
ATOM 730 C CA . ILE A 1 87 ? -6.270 1.441 -0.082 1.00 84.62 87 ILE A CA 1
ATOM 731 C C . ILE A 1 87 ? -7.747 1.863 -0.122 1.00 84.62 87 ILE A C 1
ATOM 733 O O . ILE A 1 87 ? -8.567 1.111 -0.618 1.00 84.62 87 ILE A O 1
ATOM 737 N N . TYR A 1 88 ? -8.107 3.071 0.312 1.00 85.81 88 TYR A N 1
ATOM 738 C CA . TYR A 1 88 ? -9.476 3.588 0.190 1.00 85.81 88 TYR A CA 1
ATOM 739 C C . TYR A 1 88 ? -9.809 4.121 -1.209 1.00 85.81 88 TYR A C 1
ATOM 741 O O . TYR A 1 88 ? -10.970 4.382 -1.507 1.00 85.81 88 TYR A O 1
ATOM 749 N N . ALA A 1 89 ? -8.812 4.302 -2.077 1.00 86.88 89 ALA A N 1
ATOM 750 C CA . ALA A 1 89 ? -9.065 4.667 -3.462 1.00 86.88 89 ALA A CA 1
ATOM 751 C C . ALA A 1 89 ? -9.559 3.450 -4.260 1.00 86.88 89 ALA A C 1
ATOM 753 O O . ALA A 1 89 ? -9.280 2.300 -3.926 1.00 86.88 89 ALA A O 1
ATOM 754 N N . ASN A 1 90 ? -10.235 3.696 -5.386 1.00 88.75 90 ASN A N 1
ATOM 755 C CA . ASN A 1 90 ? -10.719 2.625 -6.267 1.00 88.75 90 ASN A CA 1
ATOM 756 C C . ASN A 1 90 ? -9.598 1.702 -6.784 1.00 88.75 90 ASN A C 1
ATOM 758 O O . ASN A 1 90 ? -9.843 0.522 -7.054 1.00 88.75 90 ASN A O 1
ATOM 762 N N . LYS A 1 91 ? -8.374 2.223 -6.913 1.00 86.94 91 LYS A N 1
ATOM 763 C CA . LYS A 1 91 ? -7.173 1.463 -7.263 1.00 86.94 91 LYS A CA 1
ATOM 764 C C . LYS A 1 91 ? -6.074 1.734 -6.246 1.00 86.94 91 LYS A C 1
ATOM 766 O O . LYS A 1 91 ? -5.892 2.873 -5.826 1.00 86.94 91 LYS A O 1
ATOM 771 N N . PHE A 1 92 ? -5.329 0.690 -5.911 1.00 82.50 92 PHE A N 1
ATOM 772 C CA . PHE A 1 92 ? -4.116 0.779 -5.111 1.00 82.50 92 PHE A CA 1
ATOM 773 C C . PHE A 1 92 ? -2.942 0.325 -5.985 1.00 82.50 92 PHE A C 1
ATOM 775 O O . PHE A 1 92 ? -2.864 -0.839 -6.394 1.00 82.50 92 PHE A O 1
ATOM 782 N N . GLY A 1 93 ? -2.098 1.281 -6.383 1.00 79.88 93 GLY A N 1
ATOM 783 C CA . GLY A 1 93 ? -1.205 1.117 -7.531 1.00 79.88 93 GLY A CA 1
ATOM 784 C C . GLY A 1 93 ? -1.996 0.803 -8.809 1.00 79.88 93 GLY A C 1
ATOM 785 O O . GLY A 1 93 ? -2.992 1.455 -9.117 1.00 79.88 93 GLY A O 1
ATOM 786 N N . ASN A 1 94 ? -1.590 -0.242 -9.532 1.00 80.19 94 ASN A N 1
ATOM 787 C CA . ASN A 1 94 ? -2.241 -0.663 -10.782 1.00 80.19 94 ASN A CA 1
ATOM 788 C C . ASN A 1 94 ? -3.375 -1.685 -10.591 1.00 80.19 94 ASN A C 1
ATOM 790 O O . ASN A 1 94 ? -3.940 -2.153 -11.571 1.00 80.19 94 ASN A O 1
ATOM 794 N N . SER A 1 95 ? -3.688 -2.070 -9.352 1.00 88.06 95 SER A N 1
ATOM 795 C CA . SER A 1 95 ? -4.643 -3.146 -9.040 1.00 88.06 95 SER A CA 1
ATOM 796 C C . SER A 1 95 ? -5.912 -2.585 -8.389 1.00 88.06 95 SER A C 1
ATOM 798 O O . SER A 1 95 ? -5.887 -1.515 -7.775 1.00 88.06 95 SER A O 1
ATOM 800 N N . ILE A 1 96 ? -7.041 -3.279 -8.542 1.00 92.25 96 ILE A N 1
ATOM 801 C CA . ILE A 1 96 ? -8.329 -2.846 -7.985 1.00 92.25 96 ILE A CA 1
ATOM 802 C C . ILE A 1 96 ? -8.280 -3.004 -6.469 1.00 92.25 96 ILE A C 1
ATOM 804 O O . ILE A 1 96 ? -8.012 -4.093 -5.966 1.00 92.25 96 ILE A O 1
ATOM 808 N N . SER A 1 97 ? -8.550 -1.933 -5.727 1.00 93.12 97 SER A N 1
ATOM 809 C CA . SER A 1 97 ? -8.486 -1.990 -4.268 1.00 93.12 97 SER A CA 1
ATOM 810 C C . SER A 1 97 ? -9.560 -2.920 -3.673 1.00 93.12 97 SER A C 1
ATOM 812 O O . SER A 1 97 ? -10.692 -2.925 -4.167 1.00 93.12 97 SER A O 1
ATOM 814 N N . PRO A 1 98 ? -9.278 -3.642 -2.569 1.00 94.75 98 PRO A N 1
ATOM 815 C CA . PRO A 1 98 ? -10.302 -4.309 -1.765 1.00 94.75 98 PRO A CA 1
ATOM 816 C C . PRO A 1 98 ? -11.385 -3.370 -1.221 1.00 94.75 98 PRO A C 1
ATOM 818 O O . PRO A 1 98 ? -12.458 -3.845 -0.879 1.00 94.75 98 PRO A O 1
ATOM 821 N N . LEU A 1 99 ? -11.127 -2.060 -1.142 1.00 93.81 99 LEU A N 1
ATOM 822 C CA . LEU A 1 99 ? -12.107 -1.045 -0.726 1.00 93.81 99 LEU A CA 1
ATOM 823 C C . LEU A 1 99 ? -12.602 -0.192 -1.902 1.00 93.81 99 LEU A C 1
ATOM 825 O O . LEU A 1 99 ? -13.042 0.937 -1.715 1.00 93.81 99 LEU A O 1
ATOM 829 N N . ASN A 1 100 ? -12.513 -0.713 -3.127 1.00 94.69 100 ASN A N 1
ATOM 830 C CA . ASN A 1 100 ? -13.144 -0.092 -4.287 1.00 94.69 100 ASN A CA 1
ATOM 831 C C . ASN A 1 100 ? -14.648 0.131 -4.034 1.00 94.69 100 ASN A C 1
ATOM 833 O O . ASN A 1 100 ? -15.296 -0.692 -3.389 1.00 94.69 100 ASN A O 1
ATOM 837 N N . ASN A 1 101 ? -15.234 1.180 -4.614 1.00 92.62 101 ASN A N 1
ATOM 838 C CA . ASN A 1 101 ? -16.669 1.468 -4.477 1.00 92.62 101 ASN A CA 1
ATOM 839 C C . ASN A 1 101 ? -17.559 0.279 -4.890 1.00 92.62 101 ASN A C 1
ATOM 841 O O . ASN A 1 101 ? -18.635 0.076 -4.341 1.00 92.62 101 ASN A O 1
ATOM 845 N N . ASN A 1 102 ? -17.079 -0.542 -5.827 1.00 94.38 102 ASN A N 1
ATOM 846 C CA . ASN A 1 102 ? -17.712 -1.769 -6.296 1.00 94.38 102 ASN A CA 1
ATOM 847 C C . ASN A 1 102 ? -16.992 -3.031 -5.783 1.00 94.38 102 ASN A C 1
ATOM 849 O O . ASN A 1 102 ? -17.015 -4.064 -6.453 1.00 94.38 102 ASN A O 1
ATOM 853 N N . ALA A 1 103 ? -16.357 -2.988 -4.606 1.00 94.75 103 ALA A N 1
ATOM 854 C CA . ALA A 1 103 ? -15.538 -4.078 -4.063 1.00 94.75 103 ALA A CA 1
ATOM 855 C C . ALA A 1 103 ? -16.250 -5.437 -4.057 1.00 94.75 103 ALA A C 1
ATOM 857 O O . ALA A 1 103 ? -15.647 -6.441 -4.427 1.00 94.75 103 ALA A O 1
ATOM 858 N N . HIS A 1 104 ? -17.543 -5.476 -3.724 1.00 95.06 104 HIS A N 1
ATOM 859 C CA . HIS A 1 104 ? -18.338 -6.708 -3.719 1.00 95.06 104 HIS A CA 1
ATOM 860 C C . HIS A 1 104 ? -18.461 -7.381 -5.090 1.00 95.06 104 HIS A C 1
ATOM 862 O O . HIS A 1 104 ? -18.772 -8.568 -5.139 1.00 95.06 104 HIS A O 1
ATOM 868 N N . HIS A 1 105 ? -18.220 -6.679 -6.201 1.00 95.69 105 HIS A N 1
ATOM 869 C CA . HIS A 1 105 ? -18.165 -7.293 -7.530 1.00 95.69 105 HIS A CA 1
ATOM 870 C C . HIS A 1 105 ? -16.881 -8.100 -7.712 1.00 95.69 105 HIS A C 1
ATOM 872 O O . HIS A 1 105 ? -16.934 -9.203 -8.249 1.00 95.69 105 HIS A O 1
ATOM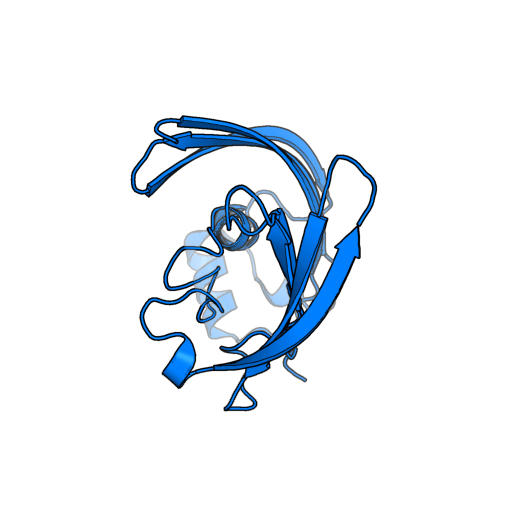 878 N N . TYR A 1 106 ? -15.761 -7.592 -7.198 1.00 96.00 106 TYR A N 1
ATOM 879 C CA . TYR A 1 106 ? -14.424 -8.151 -7.397 1.00 96.00 106 TYR A CA 1
ATOM 880 C C . TYR A 1 106 ? -13.993 -9.117 -6.290 1.00 96.00 106 TYR A C 1
ATOM 882 O O . TYR A 1 106 ? -13.223 -10.041 -6.544 1.00 96.00 106 TYR A O 1
ATOM 890 N N . TYR A 1 107 ? -14.511 -8.937 -5.074 1.00 97.19 107 TYR A N 1
ATOM 891 C CA . TYR A 1 107 ? -14.067 -9.638 -3.875 1.00 97.19 107 TYR A CA 1
ATOM 892 C C . TYR A 1 107 ? -15.226 -10.296 -3.126 1.00 97.19 107 TYR A C 1
ATOM 894 O O . TYR A 1 107 ? -16.365 -9.826 -3.130 1.00 97.19 107 TYR A O 1
ATOM 902 N N . LYS A 1 108 ? -14.916 -11.403 -2.454 1.00 97.75 108 LYS A N 1
ATOM 903 C CA . LYS A 1 108 ? -15.688 -11.948 -1.338 1.00 97.75 108 LYS A CA 1
ATOM 904 C C . LYS A 1 108 ? -14.963 -11.582 -0.047 1.00 97.75 108 LYS A C 1
ATOM 906 O O . LYS A 1 108 ? -13.738 -11.688 0.028 1.00 97.75 108 LYS A O 1
ATOM 911 N N . PHE A 1 109 ? -15.731 -11.202 0.966 1.00 97.69 109 PHE A N 1
ATOM 912 C CA . PHE A 1 109 ? -15.213 -10.902 2.294 1.00 97.69 109 PHE A CA 1
ATOM 913 C C . PHE A 1 109 ? -15.685 -11.963 3.273 1.00 97.69 109 PHE A C 1
ATOM 915 O O . PHE A 1 109 ? -16.851 -12.358 3.249 1.00 97.69 109 PHE A O 1
ATOM 922 N N . LYS A 1 110 ? -14.777 -12.432 4.125 1.00 98.19 110 LYS A N 1
ATOM 923 C CA . LYS A 1 110 ? -15.103 -13.353 5.213 1.00 98.19 110 LYS A CA 1
ATOM 924 C C . LYS A 1 110 ? -14.612 -12.758 6.520 1.00 98.19 110 LYS A C 1
ATOM 926 O O . LYS A 1 110 ? -13.421 -12.499 6.666 1.00 98.19 110 LYS A O 1
ATOM 931 N N . TYR A 1 111 ? -15.520 -12.558 7.464 1.00 97.69 111 TYR A N 1
ATOM 932 C CA . TYR A 1 111 ? -15.147 -12.194 8.822 1.00 97.69 111 TYR A CA 1
ATOM 933 C C . TYR A 1 111 ? -14.486 -13.395 9.512 1.00 97.69 111 TYR A C 1
ATOM 935 O O . TYR A 1 111 ? -15.029 -14.499 9.485 1.00 97.69 111 TYR A O 1
ATOM 943 N N . GLU A 1 112 ? -13.303 -13.192 10.089 1.00 97.56 112 GLU A N 1
ATOM 944 C CA . GLU A 1 112 ? -12.523 -14.240 10.767 1.00 97.56 112 GLU A CA 1
ATOM 945 C C . GLU A 1 112 ? -12.321 -13.951 12.262 1.00 97.56 112 GLU A C 1
ATOM 947 O O . GLU A 1 112 ? -11.443 -14.532 12.895 1.00 97.56 112 GLU A O 1
ATOM 952 N N . GLY A 1 113 ? -13.149 -13.072 12.832 1.00 96.50 113 GLY A N 1
ATOM 953 C CA . GLY A 1 113 ? -13.117 -12.711 14.247 1.00 96.50 113 GLY A CA 1
ATOM 954 C C . GLY A 1 113 ? -12.430 -11.375 14.503 1.00 96.50 113 GLY A C 1
ATOM 955 O O . GLY A 1 113 ? -12.268 -10.553 13.600 1.00 96.50 113 GLY A O 1
ATOM 956 N N . TYR A 1 114 ? -12.044 -11.149 15.753 1.00 95.94 114 TYR A N 1
ATOM 957 C CA . TYR A 1 114 ? -11.386 -9.923 16.182 1.00 95.94 114 TYR A CA 1
ATOM 958 C C . TYR A 1 114 ? -10.215 -10.223 17.116 1.00 95.94 114 TYR A C 1
ATOM 960 O O . TYR A 1 114 ? -10.168 -11.266 17.765 1.00 95.94 114 TYR A O 1
ATOM 968 N N . TYR A 1 115 ? -9.276 -9.288 17.163 1.00 92.62 115 TYR A N 1
ATOM 969 C CA . TYR A 1 115 ? -8.214 -9.227 18.156 1.00 92.62 115 TYR A CA 1
ATOM 970 C C . TYR A 1 115 ? -8.575 -8.155 19.174 1.00 92.62 115 TYR A C 1
ATOM 972 O O . TYR A 1 115 ? -9.039 -7.087 18.782 1.00 92.62 115 TYR A O 1
ATOM 980 N N . ASP A 1 116 ? -8.350 -8.433 20.450 1.00 91.38 116 ASP A N 1
ATOM 981 C CA . ASP A 1 116 ? -8.581 -7.494 21.542 1.00 91.38 116 ASP A CA 1
ATOM 982 C C . ASP A 1 116 ? -7.301 -7.385 22.372 1.00 91.38 116 ASP A C 1
ATOM 984 O O . ASP A 1 116 ? -6.810 -8.381 22.904 1.00 91.38 116 ASP A O 1
ATOM 988 N N . SER A 1 117 ? -6.720 -6.187 22.407 1.00 82.69 117 SER A N 1
ATOM 989 C CA . SER A 1 117 ? -5.518 -5.862 23.177 1.00 82.69 117 SER A CA 1
ATOM 990 C C . SER A 1 117 ? -5.799 -4.736 24.181 1.00 82.69 117 SER A C 1
ATOM 992 O O . SER A 1 117 ? -4.965 -3.848 24.383 1.00 82.69 117 SER A O 1
ATOM 994 N N . GLY A 1 118 ? -6.992 -4.739 24.785 1.00 82.38 118 GLY A N 1
ATOM 995 C CA . GLY A 1 118 ? -7.422 -3.758 25.780 1.00 82.38 118 GLY A CA 1
ATOM 996 C C . GLY A 1 118 ? -7.901 -2.469 25.120 1.00 82.38 118 GLY A C 1
ATOM 997 O O . GLY A 1 118 ? -9.087 -2.294 24.875 1.00 82.38 118 GLY A O 1
ATOM 998 N N . ASN A 1 119 ? -6.974 -1.573 24.778 1.00 83.25 119 ASN A N 1
ATOM 999 C CA . ASN A 1 119 ? -7.325 -0.281 24.167 1.00 83.25 119 ASN A CA 1
ATOM 1000 C C . ASN A 1 119 ? -7.531 -0.359 22.647 1.00 83.25 119 ASN A C 1
ATOM 1002 O O . ASN A 1 119 ? -7.891 0.636 22.022 1.00 83.25 119 ASN A O 1
ATOM 1006 N N . LEU A 1 120 ? -7.260 -1.516 22.038 1.00 85.88 120 LEU A N 1
ATOM 1007 C CA . LEU A 1 120 ? -7.333 -1.708 20.597 1.00 85.88 120 LEU A CA 1
ATOM 1008 C C . LEU A 1 120 ? -8.071 -3.006 20.283 1.00 85.88 1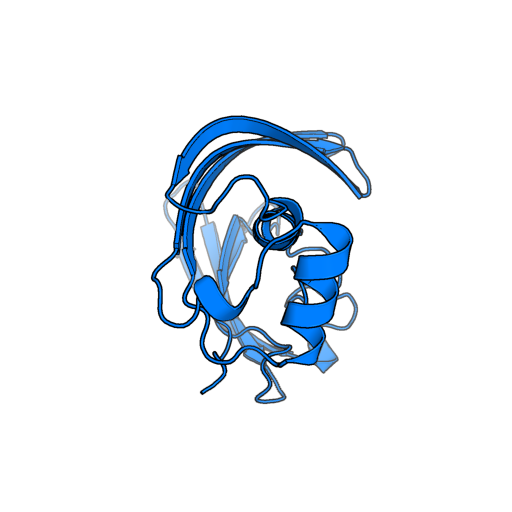20 LEU A C 1
ATOM 1010 O O . LEU A 1 120 ? -7.568 -4.097 20.559 1.00 85.88 120 LEU A O 1
ATOM 1014 N N . LYS A 1 121 ? -9.236 -2.866 19.651 1.00 95.12 121 LYS A N 1
ATOM 1015 C CA . LYS A 1 121 ? -10.031 -3.977 19.135 1.00 95.12 121 LYS A CA 1
ATOM 1016 C C . LYS A 1 121 ? -10.059 -3.918 17.610 1.00 95.12 121 LYS A C 1
ATOM 1018 O O . LYS A 1 121 ? -10.462 -2.908 17.035 1.00 95.12 121 LYS A O 1
ATOM 1023 N N . LEU A 1 122 ? -9.579 -4.978 16.956 1.00 96.06 122 LEU A N 1
ATOM 1024 C CA . LEU A 1 122 ? -9.412 -5.055 15.501 1.00 96.06 122 LEU A CA 1
ATOM 1025 C C . LEU A 1 122 ? -10.191 -6.227 14.911 1.00 96.06 122 LEU A C 1
ATOM 1027 O O . LEU A 1 122 ? -9.861 -7.383 15.163 1.00 96.06 122 LEU A O 1
ATOM 1031 N N . HIS A 1 123 ? -11.153 -5.947 14.043 1.00 97.06 123 HIS A N 1
ATOM 1032 C CA . HIS A 1 123 ? -11.846 -6.940 13.233 1.00 97.06 123 HIS A CA 1
ATOM 1033 C C . HIS A 1 123 ? -10.961 -7.441 12.101 1.00 97.06 123 HIS A C 1
ATOM 1035 O O . HIS A 1 123 ? -10.486 -6.660 11.276 1.00 97.06 123 HIS A O 1
ATOM 1041 N N . LYS A 1 124 ? -10.792 -8.758 12.018 1.00 97.50 124 LYS A N 1
ATOM 1042 C CA . LYS A 1 124 ? -10.064 -9.420 10.942 1.00 97.50 124 LYS A CA 1
ATOM 1043 C C . LYS A 1 124 ? -11.025 -9.820 9.831 1.00 97.50 124 LYS A C 1
ATOM 1045 O O . LYS A 1 124 ? -11.906 -10.660 10.020 1.00 97.50 124 LYS A O 1
ATOM 1050 N N . ILE A 1 125 ? -10.819 -9.262 8.645 1.00 98.00 125 ILE A N 1
ATOM 1051 C CA . ILE A 1 125 ? -11.620 -9.559 7.457 1.00 98.00 125 ILE A CA 1
ATOM 1052 C C . ILE A 1 125 ? -10.712 -10.126 6.378 1.00 98.00 125 ILE A C 1
ATOM 1054 O O 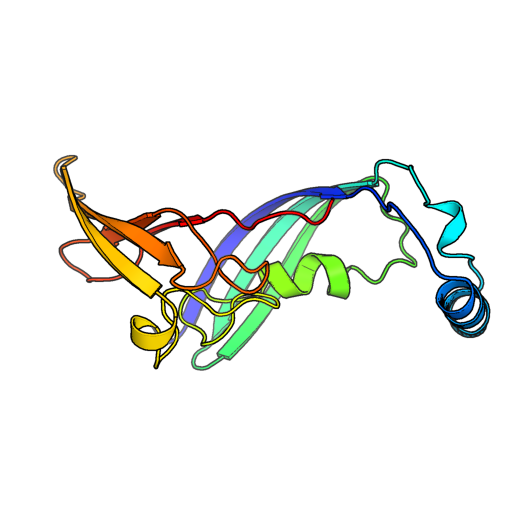. ILE A 1 125 ? -9.786 -9.465 5.915 1.00 98.00 125 ILE A O 1
ATOM 1058 N N . LYS A 1 126 ? -10.990 -11.351 5.942 1.00 97.88 126 LYS A N 1
ATOM 1059 C CA . LYS A 1 126 ? -10.310 -11.968 4.808 1.00 97.88 126 LYS A CA 1
ATOM 1060 C C . LYS A 1 126 ? -10.848 -11.413 3.495 1.00 97.88 126 LYS A C 1
ATOM 1062 O O . LYS A 1 126 ? -12.059 -11.417 3.272 1.00 97.88 126 LYS A O 1
ATOM 1067 N N . VAL A 1 127 ? -9.937 -10.999 2.622 1.00 97.56 127 VAL A N 1
ATOM 1068 C CA . VAL A 1 127 ? -10.198 -10.529 1.259 1.00 97.56 127 VAL A CA 1
ATOM 1069 C C . VAL A 1 127 ? -9.877 -11.653 0.284 1.00 97.56 127 VAL A C 1
ATOM 1071 O O . VAL A 1 127 ? -8.738 -12.125 0.220 1.00 97.56 127 VAL A O 1
ATOM 1074 N N . ILE A 1 128 ? -10.885 -12.086 -0.472 1.00 96.88 128 ILE A N 1
ATOM 1075 C CA . ILE A 1 128 ? -10.777 -13.196 -1.420 1.00 96.88 128 ILE A CA 1
ATOM 1076 C C . ILE A 1 128 ? -11.184 -12.682 -2.804 1.00 96.88 128 ILE A C 1
ATOM 1078 O O . ILE A 1 128 ? -12.356 -12.347 -2.990 1.00 96.88 128 ILE A O 1
ATOM 1082 N N . PRO A 1 129 ? -10.270 -12.599 -3.784 1.00 96.25 129 PRO A N 1
ATOM 1083 C CA . PRO A 1 129 ? -10.634 -12.178 -5.130 1.00 96.25 129 PRO A CA 1
ATOM 1084 C C . PRO A 1 129 ? -11.538 -13.229 -5.777 1.00 96.25 129 PRO A C 1
ATOM 1086 O O . PRO A 1 129 ? -11.342 -14.431 -5.600 1.00 96.25 129 PRO A O 1
ATOM 1089 N N . LYS A 1 130 ? -12.561 -12.786 -6.511 1.00 95.75 130 LYS A N 1
ATOM 1090 C CA . LYS A 1 130 ? -13.456 -13.689 -7.253 1.00 95.75 130 LYS A CA 1
ATOM 1091 C C . LYS A 1 130 ? -12.822 -14.222 -8.532 1.00 95.75 130 LYS A C 1
ATOM 1093 O O . LYS A 1 130 ? -13.226 -15.279 -9.003 1.00 95.75 130 LYS A O 1
ATOM 1098 N N . LEU A 1 131 ? -11.863 -13.482 -9.082 1.00 91.44 131 LEU A N 1
ATOM 1099 C CA . LEU A 1 131 ? -11.090 -13.859 -10.255 1.00 91.44 131 LEU A CA 1
ATOM 1100 C C . LEU A 1 131 ? -9.629 -14.036 -9.854 1.00 91.44 131 LEU A C 1
ATOM 1102 O O . LEU A 1 131 ? -9.064 -13.193 -9.157 1.00 91.44 131 LEU A O 1
ATOM 1106 N N . ASP A 1 132 ? -9.015 -15.113 -10.328 1.00 85.19 132 ASP A N 1
ATOM 1107 C CA . ASP A 1 132 ? -7.587 -15.356 -10.145 1.00 85.19 132 ASP A CA 1
ATOM 1108 C C . ASP A 1 132 ? -6.791 -14.577 -11.206 1.00 85.19 132 ASP A C 1
ATOM 1110 O O . ASP A 1 132 ? -6.435 -15.100 -12.259 1.00 85.19 132 ASP A O 1
ATOM 1114 N N . SER A 1 133 ? -6.576 -13.283 -10.949 1.00 86.75 133 SER A N 1
ATOM 1115 C CA . SER A 1 133 ? -5.798 -12.376 -11.803 1.00 86.75 133 SER A CA 1
ATOM 1116 C C . SER A 1 133 ? -4.843 -11.526 -10.967 1.00 86.75 133 SER A C 1
ATOM 1118 O O . SER A 1 133 ? -5.078 -11.245 -9.791 1.00 86.75 133 SER A O 1
ATOM 1120 N N . GLN A 1 134 ? -3.773 -11.066 -11.613 1.00 84.06 134 GLN A N 1
ATOM 1121 C CA . GLN A 1 134 ? -2.825 -10.105 -11.064 1.00 84.06 134 GLN A CA 1
ATOM 1122 C C . GLN A 1 134 ? -3.477 -8.758 -10.705 1.00 84.06 134 GLN A C 1
ATOM 1124 O O . GLN A 1 134 ? -2.913 -7.997 -9.928 1.00 84.06 134 GLN A O 1
ATOM 1129 N N . ASP A 1 135 ? -4.651 -8.432 -11.237 1.00 89.00 135 ASP A N 1
ATOM 1130 C CA . ASP A 1 135 ? -5.304 -7.142 -10.971 1.00 89.00 135 ASP A CA 1
ATOM 1131 C C . ASP A 1 135 ? -5.977 -7.068 -9.598 1.00 89.00 135 ASP A C 1
ATOM 1133 O O . ASP A 1 135 ? -6.457 -6.001 -9.203 1.00 89.00 135 ASP A O 1
ATOM 1137 N N . PHE A 1 136 ? -6.000 -8.183 -8.864 1.00 92.88 136 PHE A N 1
ATOM 1138 C CA . PHE A 1 136 ? -6.689 -8.303 -7.591 1.00 92.88 136 PHE A CA 1
ATOM 1139 C C . PHE A 1 136 ? -5.753 -8.700 -6.450 1.00 92.88 136 PHE A C 1
ATOM 1141 O O . PHE A 1 136 ? -4.737 -9.376 -6.629 1.00 92.88 136 PHE A O 1
ATOM 1148 N N . PHE A 1 137 ? -6.138 -8.297 -5.242 1.00 93.00 137 PHE A N 1
ATOM 1149 C CA . PHE A 1 137 ? -5.428 -8.624 -4.012 1.00 93.00 137 PHE A CA 1
ATOM 1150 C C . PHE A 1 137 ? -6.089 -9.788 -3.266 1.00 93.00 137 PHE A C 1
ATOM 1152 O O . PHE A 1 137 ? -7.305 -9.937 -3.249 1.00 93.00 137 PHE A O 1
ATOM 1159 N N . ASN A 1 138 ? -5.291 -10.592 -2.574 1.00 93.81 138 ASN A N 1
ATOM 1160 C CA . ASN A 1 138 ? -5.768 -11.525 -1.554 1.00 93.81 138 ASN A CA 1
ATOM 1161 C C . ASN A 1 138 ? -5.109 -11.199 -0.213 1.00 93.81 138 ASN A C 1
ATOM 1163 O O . ASN A 1 138 ? -4.014 -10.642 -0.188 1.00 93.81 138 ASN A O 1
ATOM 1167 N N . GLY A 1 139 ? -5.753 -11.538 0.901 1.00 95.12 139 GLY A N 1
ATOM 1168 C CA . GLY A 1 139 ? -5.158 -11.340 2.222 1.00 95.12 139 GLY A CA 1
ATOM 1169 C C . GLY A 1 139 ? -6.170 -10.913 3.270 1.00 95.12 139 GLY A C 1
ATOM 1170 O O . GLY A 1 139 ? -7.256 -11.485 3.336 1.00 95.12 139 GLY A O 1
ATOM 1171 N N . TYR A 1 140 ? -5.804 -9.938 4.100 1.00 97.06 140 TYR A N 1
ATOM 1172 C CA . TYR A 1 140 ? -6.566 -9.532 5.276 1.00 97.06 140 TYR A CA 1
ATOM 1173 C C . TYR A 1 140 ? -6.592 -8.016 5.459 1.00 97.06 140 TYR A C 1
ATOM 1175 O O . TYR A 1 140 ? -5.581 -7.336 5.285 1.00 97.06 140 TYR A O 1
ATOM 1183 N N . LEU A 1 141 ? -7.747 -7.512 5.878 1.00 96.50 141 LEU A N 1
ATOM 1184 C CA . LEU A 1 141 ? -7.931 -6.174 6.423 1.00 96.50 141 LEU A CA 1
ATOM 1185 C C . LEU A 1 141 ? -8.168 -6.283 7.927 1.00 96.50 141 LEU A C 1
ATOM 1187 O O . LEU A 1 141 ? -8.860 -7.194 8.385 1.00 96.50 141 LEU A O 1
ATOM 1191 N N . TYR A 1 142 ? -7.602 -5.340 8.670 1.00 95.81 142 TYR A N 1
ATOM 1192 C CA . TYR A 1 142 ? -7.774 -5.202 10.108 1.00 95.81 142 TYR A CA 1
ATOM 1193 C C . TYR A 1 142 ? -8.443 -3.859 10.370 1.00 95.81 142 TYR A C 1
ATOM 1195 O O . TYR A 1 142 ? -7.832 -2.814 10.139 1.00 95.81 142 TYR A O 1
ATOM 1203 N N . ILE A 1 143 ? -9.702 -3.897 10.797 1.00 95.38 143 ILE A N 1
ATOM 1204 C CA . ILE A 1 143 ? -10.548 -2.714 10.981 1.00 95.38 143 ILE A CA 1
ATOM 1205 C C . ILE A 1 143 ? -10.710 -2.432 12.470 1.00 95.38 143 ILE A C 1
ATOM 1207 O O . ILE A 1 143 ? -11.077 -3.327 13.222 1.00 95.38 143 ILE A O 1
ATOM 1211 N N . GLU A 1 144 ? -10.438 -1.205 12.893 1.00 94.81 144 GLU A N 1
ATOM 1212 C CA . GLU A 1 144 ? -10.615 -0.776 14.282 1.00 94.81 144 GLU A CA 1
ATOM 1213 C C . GLU A 1 144 ? -12.107 -0.657 14.641 1.00 94.81 144 GLU A C 1
ATOM 1215 O O . GLU A 1 144 ? -12.873 -0.045 13.902 1.00 94.81 144 GLU A O 1
ATOM 1220 N N . ASP A 1 145 ? -12.516 -1.250 15.767 1.00 93.75 145 ASP A N 1
ATOM 1221 C CA . ASP A 1 145 ? -13.920 -1.381 16.217 1.00 93.75 145 ASP A CA 1
ATOM 1222 C C . ASP A 1 145 ? -14.604 -0.023 16.467 1.00 93.75 145 ASP A C 1
ATOM 1224 O O .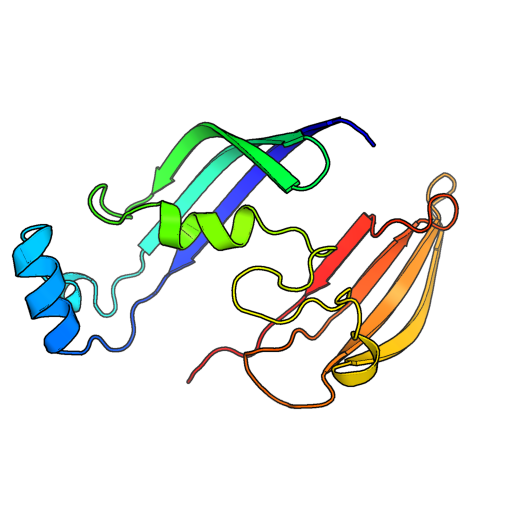 ASP A 1 145 ? -15.794 0.136 16.213 1.00 93.75 145 ASP A O 1
ATOM 1228 N N . THR A 1 146 ? -13.851 0.985 16.917 1.00 91.81 146 THR A N 1
ATOM 1229 C CA . THR A 1 146 ? -14.393 2.313 17.244 1.00 91.81 146 THR A CA 1
ATOM 1230 C C . THR A 1 146 ? -14.538 3.215 16.021 1.00 91.81 146 THR A C 1
ATOM 1232 O O . THR A 1 146 ? -15.569 3.862 15.845 1.00 91.81 146 THR A O 1
ATOM 1235 N N . SER A 1 147 ? -13.508 3.284 15.175 1.00 91.38 147 SER A N 1
ATOM 1236 C CA . SER A 1 147 ? -13.465 4.201 14.029 1.00 91.38 147 SER A CA 1
ATOM 1237 C C . SER A 1 147 ? -13.970 3.586 12.725 1.00 91.38 147 SER A C 1
ATOM 1239 O O . SER A 1 147 ? -14.221 4.319 11.769 1.00 91.38 147 SER A O 1
ATOM 1241 N N . TRP A 1 148 ? -14.075 2.255 12.657 1.00 90.88 148 TRP A N 1
ATOM 1242 C CA . TRP A 1 148 ? -14.305 1.488 11.428 1.00 90.88 148 TRP A CA 1
ATOM 1243 C C . TRP A 1 148 ? -13.279 1.762 10.317 1.00 90.88 148 TRP A C 1
ATOM 1245 O O . TRP A 1 148 ? -13.488 1.403 9.155 1.00 90.88 148 TRP A O 1
ATOM 1255 N N . ALA A 1 149 ? -12.135 2.354 10.666 1.00 89.12 149 ALA A N 1
ATOM 1256 C CA . ALA A 1 149 ? -11.031 2.560 9.748 1.00 89.12 149 ALA A CA 1
ATOM 1257 C C . ALA A 1 149 ? -10.171 1.293 9.650 1.00 89.12 149 ALA A C 1
ATOM 1259 O O . ALA A 1 149 ? -9.896 0.611 10.640 1.00 89.12 149 ALA A O 1
ATOM 1260 N N . VAL A 1 150 ? -9.682 0.999 8.446 1.00 91.06 150 VAL A N 1
ATOM 1261 C CA . VAL A 1 150 ? -8.592 0.043 8.235 1.00 91.06 150 VAL A CA 1
ATOM 1262 C C . VAL A 1 150 ? -7.347 0.560 8.946 1.00 91.06 150 VAL A C 1
ATOM 1264 O O . VAL A 1 150 ? -6.766 1.570 8.544 1.00 91.06 150 VAL A O 1
ATOM 1267 N N . LYS A 1 151 ? -6.939 -0.162 9.989 1.00 89.06 151 LYS A N 1
ATOM 1268 C CA . LYS A 1 151 ? -5.721 0.101 10.754 1.00 89.06 151 LYS A CA 1
ATOM 1269 C C . LYS A 1 151 ? -4.504 -0.551 10.110 1.00 89.06 151 LYS A C 1
ATOM 1271 O O . LYS A 1 151 ? -3.445 0.062 10.032 1.00 89.06 151 LYS A O 1
ATOM 1276 N N . TYR A 1 152 ? -4.677 -1.777 9.617 1.00 88.19 152 TYR A N 1
ATOM 1277 C CA . TYR A 1 152 ? -3.637 -2.535 8.927 1.00 88.19 152 TYR A CA 1
ATOM 1278 C C . TYR A 1 152 ? -4.232 -3.309 7.753 1.00 88.19 152 TYR A C 1
ATOM 1280 O O . TYR A 1 152 ? -5.368 -3.786 7.809 1.00 88.19 152 TYR A O 1
ATOM 1288 N N . ALA A 1 153 ? -3.439 -3.488 6.703 1.00 91.38 153 ALA A N 1
ATOM 1289 C CA . ALA A 1 153 ? -3.779 -4.339 5.575 1.00 91.38 153 ALA A CA 1
ATOM 1290 C C . ALA A 1 153 ? -2.597 -5.260 5.273 1.00 91.38 153 ALA A C 1
ATOM 1292 O O . ALA A 1 153 ? -1.479 -4.803 5.051 1.00 91.38 153 ALA A O 1
ATOM 1293 N N . VAL A 1 154 ? -2.854 -6.565 5.252 1.00 92.06 154 VAL A N 1
ATOM 1294 C CA . VAL A 1 154 ? -1.886 -7.581 4.837 1.00 92.06 154 VAL A CA 1
ATOM 1295 C C . VAL A 1 154 ? -2.376 -8.133 3.514 1.00 92.06 154 VAL A C 1
ATOM 1297 O O . VAL A 1 154 ? -3.227 -9.018 3.485 1.00 92.06 154 VAL A O 1
ATOM 1300 N N . ILE A 1 155 ? -1.868 -7.588 2.415 1.00 89.69 155 ILE A N 1
ATOM 1301 C CA . ILE A 1 155 ? -2.317 -7.919 1.062 1.00 89.69 155 ILE A CA 1
ATOM 1302 C C . ILE A 1 155 ? -1.186 -8.531 0.244 1.00 89.69 155 ILE A C 1
ATOM 1304 O O . ILE A 1 155 ? -0.019 -8.169 0.373 1.00 89.69 155 ILE A O 1
ATOM 1308 N N . LYS A 1 156 ? -1.551 -9.482 -0.607 1.00 89.25 156 LYS A N 1
ATOM 1309 C CA . LYS A 1 156 ? -0.672 -10.187 -1.531 1.00 89.25 156 LYS A CA 1
ATOM 1310 C C . LYS A 1 156 ? -1.278 -10.124 -2.923 1.00 89.25 156 LYS A C 1
ATOM 1312 O O . LYS A 1 156 ? -2.498 -10.127 -3.090 1.00 89.25 156 LYS A O 1
ATOM 1317 N N . LYS A 1 157 ? -0.408 -10.109 -3.922 1.00 84.50 157 LYS A N 1
ATOM 1318 C CA . LYS A 1 157 ? -0.752 -10.187 -5.340 1.00 84.50 157 LYS A CA 1
ATOM 1319 C C . LYS A 1 157 ? -0.004 -11.366 -5.948 1.00 84.50 157 LYS A C 1
ATOM 1321 O O . LYS A 1 157 ? 1.092 -11.704 -5.503 1.00 84.50 157 LYS A O 1
ATOM 1326 N N . LYS A 1 158 ? -0.604 -12.001 -6.948 1.00 78.88 158 LYS A N 1
ATOM 1327 C CA . LYS A 1 158 ? 0.054 -13.052 -7.724 1.00 78.88 158 LYS A CA 1
ATOM 1328 C C . LYS A 1 158 ? 1.149 -12.418 -8.594 1.00 78.88 158 LYS A C 1
ATOM 1330 O O . LYS A 1 158 ? 0.883 -11.428 -9.275 1.00 78.88 158 LYS A O 1
ATOM 1335 N N . GLN A 1 159 ? 2.370 -12.946 -8.537 1.00 60.06 159 GLN A N 1
ATOM 1336 C CA . GLN A 1 159 ? 3.463 -12.536 -9.427 1.00 60.06 159 GLN A CA 1
ATOM 1337 C C . GLN A 1 159 ? 3.332 -13.252 -10.780 1.00 60.06 159 GLN A C 1
ATOM 1339 O O . GLN A 1 159 ? 2.865 -14.391 -10.823 1.00 60.06 159 GLN A O 1
ATOM 1344 N N . GLN A 1 160 ? 3.724 -12.582 -11.870 1.00 50.91 160 GLN A N 1
ATOM 1345 C CA . GLN A 1 160 ? 3.933 -13.253 -13.156 1.00 50.91 160 GLN A CA 1
ATOM 1346 C C . GLN A 1 160 ? 5.099 -14.238 -13.022 1.00 50.91 160 GLN A C 1
ATOM 1348 O O . GLN A 1 160 ? 6.137 -13.882 -12.461 1.00 50.91 160 GLN A O 1
ATOM 1353 N N . VAL A 1 161 ? 4.889 -15.453 -13.530 1.00 40.12 161 VAL A N 1
ATOM 1354 C CA . VAL A 1 161 ? 5.963 -16.375 -13.923 1.00 40.12 161 VAL A CA 1
ATOM 1355 C C . VAL A 1 161 ? 6.423 -15.975 -15.318 1.00 40.12 161 VAL A C 1
ATOM 1357 O O . VAL A 1 161 ? 5.527 -15.664 -16.138 1.00 40.12 161 VAL A O 1
#